Protein AF-A0A2M7WNP2-F1 (afdb_monomer)

pLDDT: mean 78.98, std 10.4, range [37.28, 90.38]

Sequence (165 aa):
LAIKLGRYGKFLACTGYPECKHAKPLNGKDDAPQEAEVSDEKCDKCGEPMLIKAGRYGKFLGCSAYPKCKNLQPLEKAVDTGINCPSCGKGTFLEKKSRRGKVFYSCSTYPKCKNALWNKPIDKPCPKCGAPFVTEKTTKRNGTEHVCATEGCGWKEQAELSEAA

Solvent-accessible surface area (backbone atoms only — not comparable to full-atom values): 10130 Å² total; per-residue (Å²): 109,42,83,43,82,52,98,92,43,54,26,40,29,42,71,57,57,84,86,38,81,58,68,47,80,56,71,90,82,75,85,67,83,71,77,58,50,74,44,95,50,58,31,95,89,74,65,44,51,20,26,40,42,80,52,99,91,44,65,29,30,33,36,64,57,54,86,84,38,86,55,72,43,72,65,74,70,61,52,70,69,79,42,74,34,86,90,69,76,78,26,36,30,27,44,42,70,45,99,85,66,52,59,32,31,33,34,62,50,52,86,84,40,83,59,68,38,77,44,54,76,41,93,42,64,35,93,89,75,69,40,74,42,24,22,45,45,81,44,97,87,72,43,45,26,39,33,48,75,55,93,86,48,88,52,70,46,72,57,75,78,76,74,84,127

Mean predicted aligned error: 13.2 Å

Foldseek 3Di:
DDWDADPVGTWDADPPPPVDGDIGRPPPPPPDPPPFDWDPDADPPPRATWTFDQDPQGTWTAGPPPPVDGDIGRPDDFDFPVAADPVPRPWTWTWDADPVRQIKTATPPPPVDGDIGSFQWDQDADPPPRRRTWGWDADPPQGIKTARPDDPDRDIDRPDPPDDD

Structure (mmCIF, N/CA/C/O backbone):
data_AF-A0A2M7WNP2-F1
#
_entry.id   AF-A0A2M7WNP2-F1
#
loop_
_atom_site.group_PDB
_atom_site.id
_atom_site.type_symbol
_atom_site.label_atom_id
_atom_site.label_alt_id
_atom_site.label_comp_id
_atom_site.label_asym_id
_atom_site.label_entity_id
_atom_site.label_seq_id
_atom_site.pdbx_PDB_ins_code
_atom_site.Cartn_x
_atom_site.Cartn_y
_atom_site.Cartn_z
_atom_site.occupancy
_atom_site.B_iso_or_equiv
_atom_site.auth_seq_id
_atom_site.auth_comp_id
_atom_site.auth_asym_id
_atom_site.auth_atom_id
_atom_site.pdbx_PDB_model_num
ATOM 1 N N . LEU A 1 1 ? 23.361 19.907 -33.593 1.00 83.50 1 LEU A N 1
ATOM 2 C CA . LEU A 1 1 ? 22.461 19.720 -32.427 1.00 83.50 1 LEU A CA 1
ATOM 3 C C . LEU A 1 1 ? 22.341 21.065 -31.706 1.00 83.50 1 LEU A C 1
ATOM 5 O O . LEU A 1 1 ? 23.365 21.699 -31.512 1.00 83.50 1 LEU A O 1
ATOM 9 N N . ALA A 1 2 ? 21.135 21.530 -31.378 1.00 85.88 2 ALA A N 1
ATOM 10 C CA . ALA A 1 2 ? 20.857 22.827 -30.756 1.00 85.88 2 ALA A CA 1
ATOM 11 C C . ALA A 1 2 ? 19.930 22.661 -29.544 1.00 85.88 2 ALA A C 1
ATOM 13 O O . ALA A 1 2 ? 19.009 21.846 -29.578 1.00 85.88 2 ALA A O 1
ATOM 14 N N . ILE A 1 3 ? 20.162 23.433 -28.481 1.00 88.50 3 ILE A N 1
ATOM 15 C CA . ILE A 1 3 ? 19.333 23.396 -27.271 1.00 88.50 3 ILE A CA 1
ATOM 16 C C . ILE A 1 3 ? 18.048 24.182 -27.534 1.00 88.50 3 ILE A C 1
ATOM 18 O O . ILE A 1 3 ? 18.088 25.389 -27.763 1.00 88.50 3 ILE A O 1
ATOM 22 N N . LYS A 1 4 ? 16.906 23.497 -27.498 1.00 83.38 4 LYS A N 1
ATOM 23 C CA . LYS A 1 4 ? 15.569 24.087 -27.626 1.00 83.38 4 LYS A CA 1
ATOM 24 C C . LYS A 1 4 ? 14.797 23.922 -26.317 1.00 83.38 4 LYS A C 1
ATOM 26 O O . LYS A 1 4 ? 15.079 23.022 -25.528 1.00 83.38 4 LYS A O 1
ATOM 31 N N . LEU A 1 5 ? 13.830 24.803 -26.073 1.00 86.31 5 LEU A N 1
ATOM 32 C CA . LEU A 1 5 ? 12.965 24.758 -24.893 1.00 86.31 5 LEU A CA 1
ATOM 33 C C . LEU A 1 5 ? 11.601 24.174 -25.283 1.00 86.31 5 LEU A C 1
ATOM 35 O O . LEU A 1 5 ? 10.951 24.682 -26.192 1.00 86.31 5 LEU A O 1
ATOM 39 N N . GLY A 1 6 ? 11.185 23.093 -24.624 1.00 82.12 6 GLY A N 1
ATOM 40 C CA . GLY A 1 6 ? 9.890 22.441 -24.834 1.00 82.12 6 GLY A CA 1
ATOM 41 C C . GLY A 1 6 ? 9.069 22.354 -23.546 1.00 82.12 6 GLY A C 1
ATOM 42 O O . GLY A 1 6 ? 9.524 22.758 -22.478 1.00 82.12 6 GLY A O 1
ATOM 43 N N . ARG A 1 7 ? 7.865 21.764 -23.625 1.00 83.94 7 ARG A N 1
ATOM 44 C CA . ARG A 1 7 ? 6.953 21.577 -22.471 1.00 83.94 7 ARG A CA 1
ATOM 45 C C . ARG A 1 7 ? 7.615 20.873 -21.279 1.00 83.94 7 ARG A C 1
ATOM 47 O O . ARG A 1 7 ? 7.261 21.140 -20.138 1.00 83.94 7 ARG A O 1
ATOM 54 N N . TYR A 1 8 ? 8.548 19.966 -21.554 1.00 76.88 8 TYR A N 1
ATOM 55 C CA . TYR A 1 8 ? 9.225 19.141 -20.552 1.00 76.88 8 TYR A CA 1
ATOM 56 C C . TYR A 1 8 ? 10.619 19.669 -20.168 1.00 76.88 8 TYR A C 1
ATOM 58 O O . TYR A 1 8 ? 11.362 18.958 -19.502 1.00 76.88 8 TYR A O 1
ATOM 66 N N . GLY A 1 9 ? 10.979 20.893 -20.577 1.00 82.62 9 GLY A N 1
ATOM 67 C CA . GLY A 1 9 ? 12.273 21.514 -20.278 1.00 82.62 9 GLY A CA 1
ATOM 68 C C . GLY A 1 9 ? 13.180 21.686 -21.498 1.00 82.62 9 GLY A C 1
ATOM 69 O O . GLY A 1 9 ? 12.732 21.649 -22.648 1.00 82.62 9 GLY A O 1
ATOM 70 N N . LYS A 1 10 ? 14.472 21.929 -21.243 1.00 87.81 10 LYS A N 1
ATOM 71 C CA . LYS A 1 10 ? 15.496 22.074 -22.287 1.00 87.81 10 LYS A CA 1
ATOM 72 C C . LYS A 1 10 ? 15.831 20.705 -22.886 1.00 87.81 10 LYS A C 1
ATOM 74 O O . LYS A 1 10 ? 16.026 19.731 -22.162 1.00 87.81 10 LYS A O 1
ATOM 79 N N . PHE A 1 11 ? 15.931 20.633 -24.206 1.00 88.44 11 PHE A N 1
ATOM 80 C CA . PHE A 1 11 ? 16.294 19.416 -24.925 1.00 88.44 11 PHE A CA 1
ATOM 81 C C . PHE A 1 11 ? 17.245 19.728 -26.077 1.00 88.44 11 PHE A C 1
ATOM 83 O O . PHE A 1 11 ? 17.241 20.821 -26.639 1.00 88.44 11 PHE A O 1
ATOM 90 N N . LEU A 1 12 ? 18.073 18.754 -26.423 1.00 90.38 12 LEU A N 1
ATOM 91 C CA . LEU A 1 12 ? 18.983 18.794 -27.550 1.00 90.38 12 LEU A CA 1
ATOM 92 C C . LEU A 1 12 ? 18.228 18.340 -28.806 1.00 90.38 12 LEU A C 1
ATOM 94 O O . LEU A 1 12 ? 17.818 17.186 -28.891 1.00 90.38 12 LEU A O 1
ATOM 98 N N . ALA A 1 13 ? 18.032 19.230 -29.773 1.00 89.62 13 ALA A N 1
ATOM 99 C CA . ALA A 1 13 ? 17.339 18.960 -31.033 1.00 89.62 13 ALA A CA 1
ATOM 100 C C . ALA A 1 13 ? 18.314 18.943 -32.215 1.00 89.62 13 ALA A C 1
ATOM 102 O O . ALA A 1 13 ? 19.295 19.690 -32.220 1.00 89.62 13 ALA A O 1
ATOM 103 N N . CYS A 1 14 ? 18.051 18.155 -33.259 1.00 90.12 14 CYS A N 1
ATOM 104 C CA . CYS A 1 14 ? 18.810 18.297 -34.501 1.00 90.12 14 CYS A CA 1
ATOM 105 C C . CYS A 1 14 ? 18.560 19.670 -35.152 1.00 90.12 14 CYS A C 1
ATOM 107 O O . CYS A 1 14 ? 17.441 20.186 -35.157 1.00 90.12 14 CYS A O 1
ATOM 109 N N . THR A 1 15 ? 19.624 20.277 -35.677 1.00 88.62 15 THR A N 1
ATOM 110 C CA . THR A 1 15 ? 19.570 21.560 -36.393 1.00 88.62 15 THR A CA 1
ATOM 111 C C . THR A 1 15 ? 18.882 21.419 -37.751 1.00 88.62 15 THR A C 1
ATOM 113 O O . THR A 1 15 ? 18.227 22.357 -38.180 1.00 88.62 15 THR A O 1
ATOM 116 N N . GLY A 1 16 ? 18.946 20.234 -38.369 1.00 88.25 16 GLY A N 1
ATOM 117 C CA . GLY A 1 16 ? 18.264 19.892 -39.624 1.00 88.25 16 GLY A CA 1
ATOM 118 C C . GLY A 1 16 ? 16.816 19.421 -39.450 1.00 88.25 16 GLY A C 1
ATOM 119 O O . GLY A 1 16 ? 16.365 18.545 -40.178 1.00 88.25 16 GLY A O 1
ATOM 120 N N . TYR A 1 17 ? 16.086 19.924 -38.454 1.00 82.06 17 TYR A N 1
ATOM 121 C CA . TYR A 1 17 ? 14.642 19.684 -38.363 1.00 82.06 17 TYR A CA 1
ATOM 122 C C . TYR A 1 17 ? 13.946 20.469 -39.489 1.00 82.06 17 TYR A C 1
ATOM 124 O O . TYR A 1 17 ? 14.198 21.672 -39.580 1.00 82.06 17 TYR A O 1
ATOM 132 N N . PRO A 1 18 ? 13.079 19.858 -40.322 1.00 85.75 18 PRO A N 1
ATOM 133 C CA . PRO A 1 18 ? 12.295 18.643 -40.066 1.00 85.75 18 PRO A CA 1
ATOM 134 C C . PRO A 1 18 ? 12.845 17.323 -40.640 1.00 85.75 18 PRO A C 1
ATOM 136 O O . PRO A 1 18 ? 12.259 16.275 -40.360 1.00 85.75 18 PRO A O 1
ATOM 139 N N . GLU A 1 19 ? 13.949 17.342 -41.389 1.00 85.31 19 GLU A N 1
ATOM 140 C CA . GLU A 1 19 ? 14.531 16.144 -42.020 1.00 85.31 19 GLU A CA 1
ATOM 141 C C . GLU A 1 19 ? 15.158 15.180 -41.003 1.00 85.31 19 GLU A C 1
ATOM 143 O O . GLU A 1 19 ? 15.051 13.963 -41.132 1.00 85.31 19 GLU A O 1
ATOM 148 N N . CYS A 1 20 ? 15.734 15.708 -39.921 1.00 83.81 20 CYS A N 1
ATOM 149 C CA . CYS A 1 20 ? 16.231 14.914 -38.803 1.00 83.81 20 CYS A CA 1
ATOM 150 C C . CYS A 1 20 ? 15.437 15.221 -37.525 1.00 83.81 20 CYS A C 1
ATOM 152 O O . CYS A 1 20 ? 15.545 16.300 -36.940 1.00 83.81 20 CYS A O 1
ATOM 154 N N . LYS A 1 21 ? 14.647 14.241 -37.065 1.00 82.06 21 LYS A N 1
ATOM 155 C CA . LYS A 1 21 ? 13.778 14.341 -35.873 1.00 82.06 21 LYS A CA 1
ATOM 156 C C . LYS A 1 21 ? 14.438 13.874 -34.571 1.00 82.06 21 LYS A C 1
ATOM 158 O O . LYS A 1 21 ? 13.753 13.688 -33.568 1.00 82.06 21 LYS A O 1
ATOM 163 N N . HIS A 1 22 ? 15.754 13.673 -34.562 1.00 85.75 22 HIS A N 1
ATOM 164 C CA . HIS A 1 22 ? 16.457 13.257 -33.352 1.00 85.75 22 HIS A CA 1
ATOM 165 C C . HIS A 1 22 ? 16.387 14.352 -32.273 1.00 85.75 22 HIS A C 1
ATOM 167 O O . HIS A 1 22 ? 16.795 15.496 -32.504 1.00 85.75 22 HIS A O 1
ATOM 173 N N . ALA A 1 23 ? 15.878 13.986 -31.095 1.00 83.38 23 ALA A N 1
ATOM 174 C CA . ALA A 1 23 ? 15.797 14.847 -29.925 1.00 83.38 23 ALA A CA 1
ATOM 175 C C . ALA A 1 23 ? 16.174 14.059 -28.662 1.00 83.38 23 ALA A C 1
ATOM 177 O O . ALA A 1 23 ? 15.634 12.980 -28.421 1.00 83.38 23 ALA A O 1
ATOM 178 N N . LYS A 1 24 ? 17.081 14.609 -27.849 1.00 83.75 24 LYS A N 1
ATOM 179 C CA . LYS A 1 24 ? 17.506 14.035 -26.563 1.00 83.75 24 LYS A CA 1
ATOM 180 C C . LYS A 1 24 ? 17.193 15.018 -25.426 1.00 83.75 24 LYS A C 1
ATOM 182 O O . LYS A 1 24 ? 17.525 16.196 -25.557 1.00 83.75 24 LYS A O 1
ATOM 187 N N . PRO A 1 25 ? 16.573 14.594 -24.313 1.00 80.38 25 PRO A N 1
ATOM 188 C CA . PRO A 1 25 ? 16.364 15.469 -23.158 1.00 80.38 25 PRO A CA 1
ATOM 189 C C . PRO A 1 25 ? 17.704 15.859 -22.509 1.00 80.38 25 PRO A C 1
ATOM 191 O O . PRO A 1 25 ? 18.614 15.040 -22.435 1.00 80.38 25 PRO A O 1
ATOM 194 N N . LEU A 1 26 ? 17.821 17.103 -22.034 1.00 76.75 26 LEU A N 1
ATOM 195 C CA . LEU A 1 26 ? 19.000 17.624 -21.319 1.00 76.75 26 LEU A CA 1
ATOM 196 C C . LEU A 1 26 ? 18.672 17.885 -19.840 1.00 76.75 26 LEU A C 1
ATOM 198 O O . LEU A 1 26 ? 19.056 18.914 -19.282 1.00 76.75 26 LEU A O 1
ATOM 202 N N . ASN A 1 27 ? 17.894 17.000 -19.210 1.00 67.00 27 ASN A N 1
ATOM 203 C CA . ASN A 1 27 ? 17.540 17.163 -17.801 1.00 67.00 27 ASN A CA 1
ATOM 204 C C . ASN A 1 27 ? 18.809 17.143 -16.939 1.00 67.00 27 ASN A C 1
ATOM 206 O O . ASN A 1 27 ? 19.580 16.192 -16.962 1.00 67.00 27 ASN A O 1
ATOM 210 N N . GLY A 1 28 ? 19.024 18.219 -16.186 1.00 57.91 28 GLY A N 1
ATOM 211 C CA . GLY A 1 28 ? 20.308 18.530 -15.567 1.00 57.91 28 GLY A CA 1
ATOM 212 C C . GLY A 1 28 ? 20.688 17.756 -14.304 1.00 57.91 28 GLY A C 1
ATOM 213 O O . GLY A 1 28 ? 21.498 18.302 -13.564 1.00 57.91 28 GLY A O 1
ATOM 214 N N . LYS A 1 29 ? 20.134 16.568 -14.003 1.00 52.22 29 LYS A N 1
ATOM 215 C CA . LYS A 1 29 ? 20.461 15.841 -12.751 1.00 52.22 29 LYS A CA 1
ATOM 216 C C . LYS A 1 29 ? 20.355 14.299 -12.741 1.00 52.22 29 LYS A C 1
ATOM 218 O O . LYS A 1 29 ? 20.377 13.760 -11.646 1.00 52.22 29 LYS A O 1
ATOM 223 N N . ASP A 1 30 ? 20.313 13.570 -13.863 1.00 50.88 30 ASP A N 1
ATOM 224 C CA . ASP A 1 30 ? 20.058 12.104 -13.794 1.00 50.88 30 ASP A CA 1
ATOM 225 C C . ASP A 1 30 ? 21.016 11.185 -14.589 1.00 50.88 30 ASP A C 1
ATOM 227 O O . ASP A 1 30 ? 20.740 9.997 -14.713 1.00 50.88 30 ASP A O 1
ATOM 231 N N . ASP A 1 31 ? 22.156 11.675 -15.090 1.00 50.38 31 ASP A N 1
ATOM 232 C CA . ASP A 1 31 ? 23.172 10.832 -15.762 1.00 50.38 31 ASP A CA 1
ATOM 233 C C . ASP A 1 31 ? 24.450 10.639 -14.918 1.00 50.38 31 ASP A C 1
ATOM 235 O O . ASP A 1 31 ? 25.514 10.324 -15.447 1.00 50.38 31 ASP A O 1
ATOM 239 N N . ALA A 1 32 ? 24.383 10.825 -13.596 1.00 48.22 32 ALA A N 1
ATOM 240 C CA . ALA A 1 32 ? 25.392 10.223 -12.729 1.00 48.22 32 ALA A CA 1
ATOM 241 C C . ALA A 1 32 ? 24.991 8.752 -12.544 1.00 48.22 32 ALA A C 1
ATOM 243 O O . ALA A 1 32 ? 23.871 8.510 -12.081 1.00 48.22 32 ALA A O 1
ATOM 244 N N . PRO A 1 33 ? 25.843 7.768 -12.888 1.00 48.81 33 PRO A N 1
ATOM 245 C CA . PRO A 1 33 ? 25.630 6.395 -12.464 1.00 48.81 33 PRO A CA 1
ATOM 246 C C . PRO A 1 33 ? 25.632 6.418 -10.934 1.00 48.81 33 PRO A C 1
ATOM 248 O O . PRO A 1 33 ? 26.687 6.482 -10.315 1.00 48.81 33 PRO A O 1
ATOM 251 N N . GLN A 1 34 ? 24.454 6.470 -10.310 1.00 55.28 34 GLN A N 1
ATOM 252 C CA . GLN A 1 34 ? 24.360 6.198 -8.885 1.00 55.28 34 GLN A CA 1
ATOM 253 C C . GLN A 1 34 ? 24.810 4.756 -8.733 1.00 55.28 34 GLN A C 1
ATOM 255 O O . GLN A 1 34 ? 24.197 3.856 -9.316 1.00 55.28 34 GLN A O 1
ATOM 260 N N . GLU A 1 35 ? 25.939 4.582 -8.052 1.00 57.66 35 GLU A N 1
ATOM 261 C CA . GLU A 1 35 ? 26.545 3.291 -7.772 1.00 57.66 35 GLU A CA 1
ATOM 262 C C . GLU A 1 35 ? 25.448 2.367 -7.255 1.00 57.66 35 GLU A C 1
ATOM 264 O O . GLU A 1 35 ? 24.775 2.643 -6.260 1.00 57.66 35 GLU A O 1
ATOM 269 N N . ALA A 1 36 ? 25.172 1.327 -8.036 1.00 60.41 36 ALA A N 1
ATOM 270 C CA . ALA A 1 36 ? 24.140 0.373 -7.707 1.00 60.41 36 ALA A CA 1
ATOM 271 C C . ALA A 1 36 ? 24.660 -0.457 -6.534 1.00 60.41 36 ALA A C 1
ATOM 273 O O . ALA A 1 36 ? 25.420 -1.403 -6.735 1.00 60.41 36 ALA A O 1
ATOM 274 N N . GLU A 1 37 ? 24.287 -0.071 -5.316 1.00 68.06 37 GLU A N 1
ATOM 275 C CA . GLU A 1 37 ? 24.590 -0.851 -4.122 1.00 68.06 37 GLU A CA 1
ATOM 276 C C . GLU A 1 37 ? 24.004 -2.255 -4.301 1.00 68.06 37 GLU A C 1
ATOM 278 O O . GLU A 1 37 ? 22.816 -2.432 -4.604 1.00 68.06 37 GLU A O 1
ATOM 283 N N . VAL A 1 38 ? 24.865 -3.266 -4.189 1.00 68.25 38 VAL A N 1
ATOM 284 C CA . VAL A 1 38 ? 24.450 -4.665 -4.266 1.00 68.25 38 VAL A CA 1
ATOM 285 C C . VAL A 1 38 ? 23.670 -4.976 -2.996 1.00 68.25 38 VAL A C 1
ATOM 287 O O . VAL A 1 38 ? 24.165 -4.745 -1.897 1.00 68.25 38 VAL A O 1
ATOM 290 N N . SER A 1 39 ? 22.445 -5.474 -3.145 1.00 71.31 39 SER A N 1
ATOM 291 C CA . SER A 1 39 ? 21.688 -5.998 -2.009 1.00 71.31 39 SER A CA 1
ATOM 292 C C . SER A 1 39 ? 21.995 -7.480 -1.821 1.00 71.31 39 SER A C 1
ATOM 294 O O . SER A 1 39 ? 22.199 -8.196 -2.803 1.00 71.31 39 SER A O 1
ATOM 296 N N . ASP A 1 40 ? 21.927 -7.961 -0.583 1.00 72.75 40 ASP A N 1
ATOM 297 C CA . ASP A 1 40 ? 22.051 -9.389 -0.258 1.00 72.75 40 ASP A CA 1
ATOM 298 C C . ASP A 1 40 ? 20.821 -10.221 -0.685 1.00 72.75 40 ASP A C 1
ATOM 300 O O . ASP A 1 40 ? 20.771 -11.437 -0.481 1.00 72.75 40 ASP A O 1
ATOM 304 N N . GLU A 1 41 ? 19.802 -9.586 -1.278 1.00 76.31 41 GLU A N 1
ATOM 305 C CA . GLU A 1 41 ? 18.569 -10.245 -1.697 1.00 76.31 41 GLU A CA 1
ATOM 306 C C . GLU A 1 41 ? 18.706 -10.906 -3.074 1.00 76.31 41 GLU A C 1
ATOM 308 O O . GLU A 1 41 ? 19.155 -10.302 -4.054 1.00 76.31 41 GLU A O 1
ATOM 313 N N . LYS A 1 42 ? 18.292 -12.174 -3.159 1.00 82.50 42 LYS A N 1
ATOM 314 C CA . LYS A 1 42 ? 18.251 -12.939 -4.410 1.00 82.50 42 LYS A CA 1
ATOM 315 C C . LYS A 1 42 ? 16.892 -12.784 -5.073 1.00 82.50 42 LYS A C 1
ATOM 317 O O . LYS A 1 42 ? 15.855 -12.789 -4.424 1.00 82.50 42 LYS A O 1
ATOM 322 N N . CYS A 1 43 ? 16.895 -12.703 -6.396 1.00 81.50 43 CYS A N 1
ATOM 323 C CA . CYS A 1 43 ? 15.675 -12.599 -7.178 1.00 81.50 43 CYS A CA 1
ATOM 324 C C . CYS A 1 43 ? 14.876 -13.914 -7.150 1.00 81.50 43 CYS A C 1
ATOM 326 O O . CYS A 1 43 ? 15.357 -14.924 -7.662 1.00 81.50 43 CYS A O 1
ATOM 328 N N . ASP A 1 44 ? 13.618 -13.876 -6.697 1.00 80.75 44 ASP A N 1
ATOM 329 C CA . ASP A 1 44 ? 12.719 -15.049 -6.613 1.00 80.75 44 ASP A CA 1
ATOM 330 C C . ASP A 1 44 ? 12.573 -15.846 -7.922 1.00 80.75 44 ASP A C 1
ATOM 332 O O . ASP A 1 44 ? 12.225 -17.022 -7.913 1.00 80.75 44 ASP A O 1
ATOM 336 N N . LYS A 1 45 ? 12.800 -15.202 -9.074 1.00 82.06 45 LYS A N 1
ATOM 337 C CA . LYS A 1 45 ? 12.578 -15.804 -10.399 1.00 82.06 45 LYS A CA 1
ATOM 338 C C . LYS A 1 45 ? 13.813 -16.444 -11.022 1.00 82.06 45 LYS A C 1
ATOM 340 O O . LYS A 1 45 ? 13.666 -17.263 -11.920 1.00 82.06 45 LYS A O 1
ATOM 345 N N . CYS A 1 46 ? 15.012 -16.023 -10.627 1.00 84.06 46 CYS A N 1
ATOM 346 C CA . CYS A 1 46 ? 16.250 -16.464 -11.285 1.00 84.06 46 CYS A CA 1
ATOM 347 C C . CYS A 1 46 ? 17.410 -16.747 -10.325 1.00 84.06 46 CYS A C 1
ATOM 349 O O . CYS A 1 46 ? 18.431 -17.249 -10.770 1.00 84.06 46 CYS A O 1
ATOM 351 N N . GLY A 1 47 ? 17.277 -16.435 -9.033 1.00 81.94 47 GLY A N 1
ATOM 352 C CA . GLY A 1 47 ? 18.313 -16.666 -8.021 1.00 81.94 47 GLY A CA 1
ATOM 353 C C . GLY A 1 47 ? 19.494 -15.690 -8.060 1.00 81.94 47 GLY A C 1
ATOM 354 O O . GLY A 1 47 ? 20.293 -15.680 -7.128 1.00 81.94 47 GLY A O 1
ATOM 355 N N . GLU A 1 48 ? 19.585 -14.856 -9.095 1.00 84.38 48 GLU A N 1
ATOM 356 C CA . GLU A 1 48 ? 20.627 -13.838 -9.262 1.00 84.38 48 GLU A CA 1
ATOM 357 C C . GLU A 1 48 ? 20.498 -12.707 -8.225 1.00 84.38 48 GLU A C 1
ATOM 359 O O . GLU A 1 48 ? 19.374 -12.389 -7.805 1.00 84.38 48 GLU A O 1
ATOM 364 N N . PRO A 1 49 ? 21.611 -12.055 -7.838 1.00 85.25 49 PRO A N 1
ATOM 365 C CA . PRO A 1 49 ? 21.594 -10.975 -6.859 1.00 85.25 49 PRO A CA 1
ATOM 366 C C . PRO A 1 49 ? 20.807 -9.770 -7.378 1.00 85.25 49 PRO A C 1
ATOM 368 O O . PRO A 1 49 ? 20.804 -9.465 -8.581 1.00 85.25 49 PRO A O 1
ATOM 371 N N . MET A 1 50 ? 20.125 -9.077 -6.472 1.00 86.19 50 MET A N 1
ATOM 372 C CA . MET A 1 50 ? 19.405 -7.846 -6.774 1.00 86.19 50 MET A CA 1
ATOM 373 C C . MET A 1 50 ? 20.273 -6.617 -6.487 1.00 86.19 50 MET A C 1
ATOM 375 O O . MET A 1 50 ? 21.088 -6.587 -5.567 1.00 86.19 50 MET A O 1
ATOM 379 N N . LEU A 1 51 ? 20.106 -5.593 -7.316 1.00 85.12 51 LEU A N 1
ATOM 380 C CA . LEU A 1 51 ? 20.825 -4.326 -7.258 1.00 85.12 51 LEU A CA 1
ATOM 381 C C . LEU A 1 51 ? 19.861 -3.220 -6.838 1.00 85.12 51 LEU A C 1
ATOM 383 O O . LEU A 1 51 ? 18.767 -3.115 -7.402 1.00 85.12 51 LEU A O 1
ATOM 387 N N . ILE A 1 52 ? 20.279 -2.359 -5.915 1.00 84.75 52 ILE A N 1
ATOM 388 C CA . ILE A 1 52 ? 19.523 -1.168 -5.532 1.00 84.75 52 ILE A CA 1
ATOM 389 C C . ILE A 1 52 ? 19.730 -0.114 -6.620 1.00 84.75 52 ILE A C 1
ATOM 391 O O . ILE A 1 52 ? 20.824 0.409 -6.811 1.00 84.75 52 ILE A O 1
ATOM 395 N N . LYS A 1 53 ? 18.667 0.206 -7.356 1.00 80.50 53 LYS A N 1
ATOM 396 C CA . LYS A 1 53 ? 18.658 1.251 -8.386 1.00 80.50 53 LYS A CA 1
ATOM 397 C C . LYS A 1 53 ? 17.714 2.368 -7.968 1.00 80.50 53 LYS A C 1
ATOM 399 O O . LYS A 1 53 ? 16.652 2.109 -7.406 1.00 80.50 53 LYS A O 1
ATOM 404 N N . ALA A 1 54 ? 18.067 3.613 -8.260 1.00 79.00 54 ALA A N 1
ATOM 405 C CA . ALA A 1 54 ? 17.159 4.740 -8.086 1.00 79.00 54 ALA A CA 1
ATOM 406 C C . ALA A 1 54 ? 16.359 4.979 -9.369 1.00 79.00 54 ALA A C 1
ATOM 408 O O . ALA A 1 54 ? 16.904 5.016 -10.469 1.00 79.00 54 ALA A O 1
ATOM 409 N N . GLY A 1 55 ? 15.046 5.136 -9.228 1.00 75.25 55 GLY A N 1
ATOM 410 C CA . GLY A 1 55 ? 14.161 5.544 -10.311 1.00 75.25 55 GLY A CA 1
ATOM 411 C C . GLY A 1 55 ? 13.295 6.728 -9.902 1.00 75.25 55 GLY A C 1
ATOM 412 O O . GLY A 1 55 ? 13.358 7.223 -8.779 1.00 75.25 55 GLY A O 1
ATOM 413 N N . ARG A 1 56 ? 12.398 7.140 -10.803 1.00 73.69 56 ARG A N 1
ATOM 414 C CA . ARG A 1 56 ? 11.456 8.252 -10.577 1.00 73.69 56 ARG A CA 1
ATOM 415 C C . ARG A 1 56 ? 10.628 8.120 -9.289 1.00 73.69 56 ARG A C 1
ATOM 417 O O . ARG A 1 56 ? 10.210 9.126 -8.727 1.00 73.69 56 ARG A O 1
ATOM 424 N N . TYR A 1 57 ? 10.343 6.890 -8.868 1.00 70.94 57 TYR A N 1
ATOM 425 C CA . TYR A 1 57 ? 9.483 6.584 -7.721 1.00 70.94 57 TYR A CA 1
ATOM 426 C C . TYR A 1 57 ? 10.264 6.229 -6.446 1.00 70.94 57 TYR A C 1
ATOM 428 O O . TYR A 1 57 ? 9.651 5.813 -5.468 1.00 70.94 57 TYR A O 1
ATOM 436 N N . GLY A 1 58 ? 11.591 6.399 -6.447 1.00 74.06 58 GLY A N 1
ATOM 437 C CA . GLY A 1 58 ? 12.472 6.053 -5.333 1.00 74.06 58 GLY A CA 1
ATOM 438 C C . GLY A 1 58 ? 13.435 4.913 -5.663 1.00 74.06 58 GLY A C 1
ATOM 439 O O . GLY A 1 58 ? 13.552 4.488 -6.817 1.00 74.06 58 GLY A O 1
ATOM 440 N N . LYS A 1 59 ? 14.147 4.440 -4.637 1.00 81.50 59 LYS A N 1
ATOM 441 C CA . LYS A 1 59 ? 15.046 3.286 -4.730 1.00 81.50 59 LYS A CA 1
ATOM 442 C C . LYS A 1 59 ? 14.236 1.988 -4.836 1.00 81.50 59 LYS A C 1
ATOM 444 O O . LYS A 1 59 ? 13.241 1.815 -4.134 1.00 81.50 59 LYS A O 1
ATOM 449 N N . PHE A 1 60 ? 14.660 1.081 -5.706 1.00 83.69 60 PHE A N 1
ATOM 450 C CA . PHE A 1 60 ? 14.043 -0.225 -5.920 1.00 83.69 60 PHE A CA 1
ATOM 451 C C . PHE A 1 60 ? 15.114 -1.294 -6.124 1.00 83.69 60 PHE A C 1
ATOM 453 O O . PHE A 1 60 ? 16.218 -1.001 -6.580 1.00 83.69 60 PHE A O 1
ATOM 460 N N . LEU A 1 61 ? 14.769 -2.541 -5.826 1.00 85.06 61 LEU A N 1
ATOM 461 C CA . LEU A 1 61 ? 15.593 -3.703 -6.117 1.00 85.06 61 LEU A CA 1
ATOM 462 C C . LEU A 1 61 ? 15.309 -4.165 -7.544 1.00 85.06 61 LEU A C 1
ATOM 464 O O . LEU A 1 61 ? 14.198 -4.582 -7.876 1.00 85.06 61 LEU A O 1
ATOM 468 N N . GLY A 1 62 ? 16.309 -4.073 -8.413 1.00 86.38 62 GLY A N 1
ATOM 469 C CA . GLY A 1 62 ? 16.264 -4.592 -9.774 1.00 86.38 62 GLY A CA 1
ATOM 470 C C . GLY A 1 62 ? 17.157 -5.814 -9.918 1.00 86.38 62 GLY A C 1
ATOM 471 O O . GLY A 1 62 ? 18.291 -5.807 -9.451 1.00 86.38 62 GLY A O 1
ATOM 472 N N . CYS A 1 63 ? 16.680 -6.854 -10.599 1.00 86.19 63 CYS A N 1
ATOM 473 C CA . CYS A 1 63 ? 17.517 -8.016 -10.891 1.00 86.19 63 CYS A CA 1
ATOM 474 C C . CYS A 1 63 ? 18.779 -7.620 -11.690 1.00 86.19 63 CYS A C 1
ATOM 476 O O . CYS A 1 63 ? 18.694 -6.847 -12.653 1.00 86.19 63 CYS A O 1
ATOM 478 N N . SER A 1 64 ? 19.939 -8.160 -11.306 1.00 85.75 64 SER A N 1
ATOM 479 C CA . SER A 1 64 ? 21.214 -7.965 -12.015 1.00 85.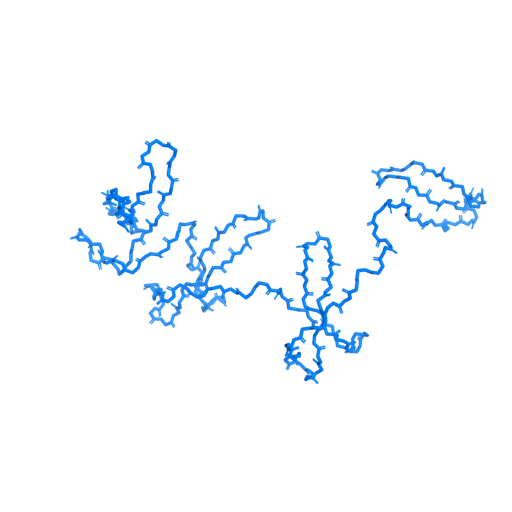75 64 SER A CA 1
ATOM 480 C C . SER A 1 64 ? 21.193 -8.512 -13.447 1.00 85.75 64 SER A C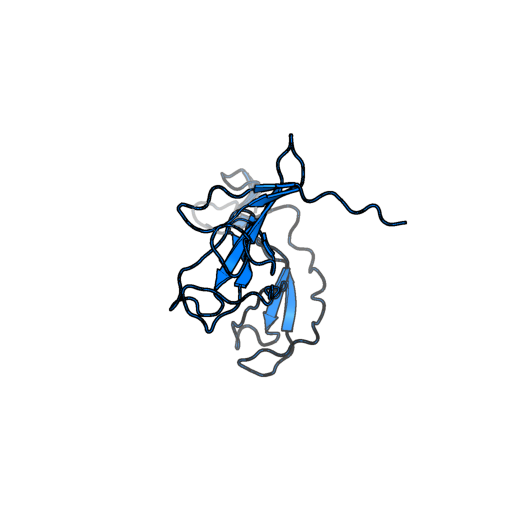 1
ATOM 482 O O . SER A 1 64 ? 21.765 -7.897 -14.342 1.00 85.75 64 SER A O 1
ATOM 484 N N . ALA A 1 65 ? 20.446 -9.589 -13.704 1.00 83.50 65 ALA A N 1
ATOM 485 C CA . ALA A 1 65 ? 20.325 -10.225 -15.018 1.00 83.50 65 ALA A CA 1
ATOM 486 C C . ALA A 1 65 ? 19.390 -9.493 -16.009 1.00 83.50 65 ALA A C 1
ATOM 488 O O . ALA A 1 65 ? 18.938 -10.083 -16.995 1.00 83.50 65 ALA A O 1
ATOM 489 N N . TYR A 1 66 ? 19.053 -8.220 -15.785 1.00 78.81 66 TYR A N 1
ATOM 490 C CA . TYR A 1 66 ? 18.327 -7.415 -16.774 1.00 78.81 66 TYR A CA 1
ATOM 491 C C . TYR A 1 66 ? 19.170 -7.272 -18.060 1.00 78.81 66 TYR A C 1
ATOM 493 O O . TYR A 1 66 ? 20.341 -6.913 -17.954 1.00 78.81 66 TYR A O 1
ATOM 501 N N . PRO A 1 67 ? 18.637 -7.514 -19.280 1.00 79.31 67 PRO A N 1
ATOM 502 C CA . PRO A 1 67 ? 17.222 -7.599 -19.672 1.00 79.31 67 PRO A CA 1
ATOM 503 C C . PRO A 1 67 ? 16.593 -9.005 -19.659 1.00 79.31 67 PRO A C 1
ATOM 505 O O . PRO A 1 67 ? 15.402 -9.121 -19.956 1.00 79.31 67 PRO A O 1
ATOM 508 N N . LYS A 1 68 ? 17.348 -10.061 -19.324 1.00 83.69 68 LYS A N 1
ATOM 509 C CA . LYS A 1 68 ? 16.854 -11.453 -19.296 1.00 83.69 68 LYS A CA 1
ATOM 510 C C . LYS A 1 68 ? 15.810 -11.668 -18.196 1.00 83.69 68 LYS A C 1
ATOM 512 O O . LYS A 1 68 ? 14.824 -12.361 -18.416 1.00 83.69 68 LYS A O 1
ATOM 517 N N . CYS A 1 69 ? 15.988 -11.026 -17.040 1.00 82.06 69 CYS A N 1
ATOM 518 C CA . CYS A 1 69 ? 15.019 -11.032 -15.946 1.00 82.06 69 CYS A CA 1
ATOM 519 C C . CYS A 1 69 ? 14.545 -9.605 -15.632 1.00 82.06 69 CYS A C 1
ATOM 521 O O . CYS A 1 69 ? 15.325 -8.749 -15.223 1.00 82.06 69 CYS A O 1
ATOM 523 N N . LYS A 1 70 ? 13.243 -9.343 -15.814 1.00 81.62 70 LYS A N 1
ATOM 524 C CA . LYS A 1 70 ? 12.601 -8.039 -15.545 1.00 81.62 70 LYS A CA 1
ATOM 525 C C . LYS A 1 70 ? 11.973 -7.960 -14.147 1.00 81.62 70 LYS A C 1
ATOM 527 O O . LYS A 1 70 ? 10.993 -7.244 -13.953 1.00 81.62 70 LYS A O 1
ATOM 532 N N . ASN A 1 71 ? 12.477 -8.742 -13.190 1.00 84.00 71 ASN A N 1
ATOM 533 C CA . ASN A 1 71 ? 11.951 -8.721 -11.828 1.00 84.00 71 ASN A CA 1
ATOM 534 C C . ASN A 1 71 ? 12.380 -7.445 -11.098 1.00 84.00 71 ASN A C 1
ATOM 536 O O . ASN A 1 71 ? 13.553 -7.062 -11.137 1.00 84.00 71 ASN A O 1
ATOM 540 N N . LEU A 1 72 ? 11.413 -6.814 -10.439 1.00 82.25 72 LEU A N 1
ATOM 541 C CA . LEU A 1 72 ? 11.568 -5.582 -9.681 1.00 82.25 72 LEU A CA 1
ATOM 542 C C . LEU A 1 72 ? 10.872 -5.792 -8.340 1.00 82.25 72 LEU A C 1
ATOM 544 O O . LEU A 1 72 ? 9.709 -6.198 -8.320 1.0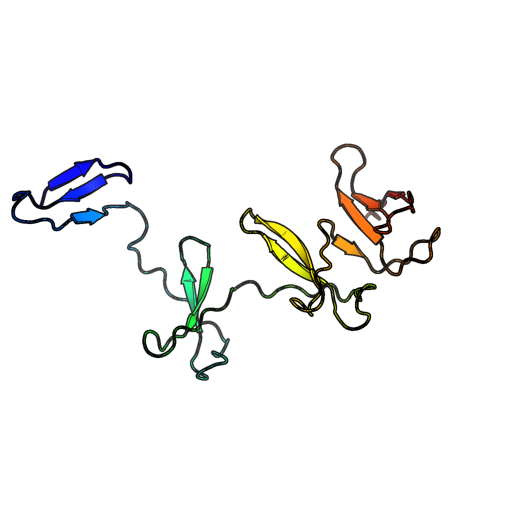0 82.25 72 LEU A O 1
ATOM 548 N N . GLN A 1 73 ? 11.564 -5.507 -7.245 1.00 75.62 73 GLN A N 1
ATOM 549 C CA . GLN A 1 73 ? 10.993 -5.529 -5.905 1.00 75.62 73 GLN A CA 1
ATOM 550 C C . GLN A 1 73 ? 11.134 -4.141 -5.259 1.00 75.62 73 GLN A C 1
ATOM 552 O O . GLN A 1 73 ? 12.133 -3.449 -5.478 1.00 75.62 73 GLN A O 1
ATOM 557 N N . PRO A 1 74 ? 10.134 -3.678 -4.495 1.00 76.88 74 PRO A N 1
ATOM 558 C CA . PRO A 1 74 ? 10.288 -2.498 -3.651 1.00 76.88 74 PRO A CA 1
ATOM 559 C C . PRO A 1 74 ? 11.366 -2.734 -2.583 1.00 76.88 74 PRO A C 1
ATOM 561 O O . PRO A 1 74 ? 11.436 -3.822 -2.026 1.00 76.88 74 PRO A O 1
ATOM 564 N N . LEU A 1 75 ? 12.172 -1.711 -2.278 1.00 70.25 75 LEU A N 1
ATOM 565 C CA . LEU A 1 75 ? 13.182 -1.785 -1.210 1.00 70.25 75 LEU A CA 1
ATOM 566 C C . LEU A 1 75 ? 12.534 -1.884 0.184 1.00 70.25 75 LEU A C 1
ATOM 568 O O . LEU A 1 75 ? 13.043 -2.540 1.085 1.00 70.25 75 LEU A O 1
ATOM 572 N N . GLU A 1 76 ? 11.395 -1.216 0.364 1.00 68.44 76 GLU A N 1
ATOM 573 C CA . GLU A 1 76 ? 10.648 -1.229 1.616 1.00 68.44 76 GLU A CA 1
ATOM 574 C C . GLU A 1 76 ? 9.729 -2.451 1.643 1.00 68.44 76 GLU A C 1
ATOM 576 O O . GLU A 1 76 ? 8.664 -2.470 1.014 1.00 68.44 76 GLU A O 1
ATOM 581 N N . LYS A 1 77 ? 10.145 -3.486 2.375 1.00 66.00 77 LYS A N 1
ATOM 582 C CA . LYS A 1 77 ? 9.265 -4.604 2.717 1.00 66.00 77 LYS A CA 1
ATOM 583 C C . LYS A 1 77 ? 8.118 -4.074 3.571 1.00 66.00 77 LYS A C 1
ATOM 585 O O . LYS A 1 77 ? 8.327 -3.266 4.474 1.00 66.00 77 LYS A O 1
ATOM 590 N N . ALA A 1 78 ? 6.901 -4.508 3.258 1.00 66.81 78 ALA A N 1
ATOM 591 C CA . ALA A 1 78 ? 5.738 -4.158 4.055 1.00 66.81 78 ALA A CA 1
ATOM 592 C C . ALA A 1 78 ? 5.943 -4.682 5.481 1.00 66.81 78 ALA A C 1
ATOM 594 O O . ALA A 1 78 ? 6.180 -5.873 5.670 1.00 66.81 78 ALA A O 1
ATOM 595 N N . VAL A 1 79 ? 5.887 -3.788 6.464 1.00 76.31 79 VAL A N 1
ATOM 596 C CA . VAL A 1 79 ? 6.011 -4.161 7.874 1.00 76.31 79 VAL A CA 1
ATOM 597 C C . VAL A 1 79 ? 4.695 -4.809 8.299 1.00 76.31 79 VAL A C 1
ATOM 599 O O . VAL A 1 79 ? 3.629 -4.199 8.176 1.00 76.31 79 VAL A O 1
ATOM 602 N N . ASP A 1 80 ? 4.761 -6.055 8.763 1.00 76.94 80 ASP A N 1
ATOM 603 C CA . ASP A 1 80 ? 3.631 -6.740 9.389 1.00 76.94 80 ASP A CA 1
ATOM 604 C C . ASP A 1 80 ? 3.351 -6.118 10.760 1.00 76.94 80 ASP A C 1
ATOM 606 O O . ASP A 1 80 ? 4.236 -6.044 11.611 1.00 76.94 80 ASP A O 1
ATOM 6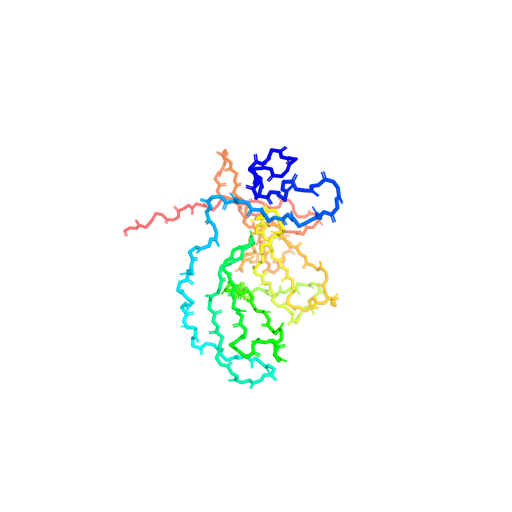10 N N . THR A 1 81 ? 2.109 -5.700 11.009 1.00 78.00 81 THR A N 1
ATOM 611 C CA . THR A 1 81 ? 1.704 -5.218 12.341 1.00 78.00 81 THR A CA 1
ATOM 612 C C . THR A 1 81 ? 1.321 -6.352 13.294 1.00 78.00 81 THR A C 1
ATOM 614 O O . THR A 1 81 ? 1.002 -6.084 14.446 1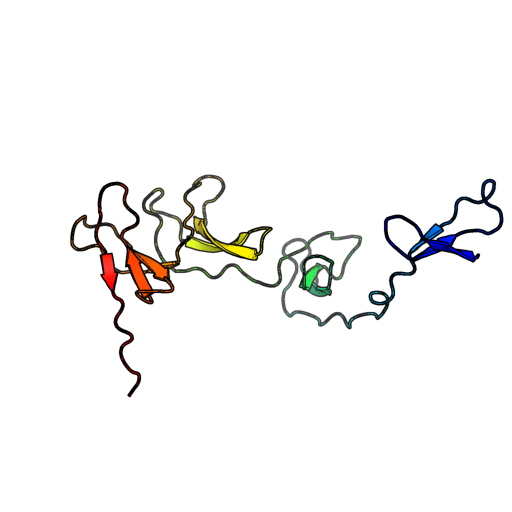.00 78.00 81 THR A O 1
ATOM 617 N N . GLY A 1 82 ? 1.303 -7.609 12.829 1.00 80.38 82 GLY A N 1
ATOM 618 C CA . GLY A 1 82 ? 0.948 -8.788 13.633 1.00 80.38 82 GLY A CA 1
ATOM 619 C C . GLY A 1 82 ? -0.537 -8.905 14.008 1.00 80.38 82 GLY A C 1
ATOM 620 O O . GLY A 1 82 ? -0.939 -9.893 14.611 1.00 80.38 82 GLY A O 1
ATOM 621 N N . ILE A 1 83 ? -1.373 -7.934 13.628 1.00 82.62 83 ILE A N 1
ATOM 622 C CA . ILE A 1 83 ? -2.785 -7.883 14.028 1.00 82.62 83 ILE A CA 1
ATOM 623 C C . ILE A 1 83 ? -3.655 -8.642 13.033 1.00 82.62 83 ILE A C 1
ATOM 625 O O . ILE A 1 83 ? -3.622 -8.379 11.826 1.00 82.62 83 ILE A O 1
ATOM 629 N N . ASN A 1 84 ? -4.480 -9.544 13.560 1.00 84.75 84 ASN A N 1
ATOM 630 C CA . ASN A 1 84 ? -5.390 -10.369 12.776 1.00 84.75 84 ASN A CA 1
ATOM 631 C C . ASN A 1 84 ? -6.553 -9.552 12.200 1.00 84.75 84 ASN A C 1
ATOM 633 O O . ASN A 1 84 ? -7.206 -8.764 12.885 1.00 84.75 84 ASN A O 1
ATOM 637 N N . CYS A 1 85 ? -6.849 -9.776 10.922 1.00 81.25 85 CYS A N 1
ATOM 638 C CA . CYS A 1 85 ? -7.952 -9.120 10.238 1.00 81.25 85 CYS A CA 1
ATOM 639 C C . CYS A 1 85 ? -9.296 -9.808 10.574 1.00 81.25 85 CYS A C 1
ATOM 641 O O . CYS A 1 85 ? -9.502 -10.960 10.184 1.00 81.25 85 CYS A O 1
ATOM 643 N N . PRO A 1 86 ? -10.263 -9.108 11.199 1.00 78.69 86 PRO A N 1
ATOM 644 C CA . PRO A 1 86 ? -11.535 -9.670 11.659 1.00 78.69 86 PRO A CA 1
ATOM 645 C C . PRO A 1 86 ? -12.447 -10.073 10.503 1.00 78.69 86 PRO A C 1
ATOM 647 O O . PRO A 1 86 ? -13.305 -10.929 10.659 1.00 78.69 86 PRO A O 1
ATOM 650 N N . SER A 1 87 ? -12.241 -9.496 9.317 1.00 78.00 87 SER A N 1
ATOM 651 C CA . SER A 1 87 ? -13.018 -9.837 8.126 1.00 78.00 87 SER A CA 1
ATOM 652 C C . SER A 1 87 ? -12.628 -11.186 7.519 1.00 78.00 87 SER A C 1
ATOM 654 O O . SER A 1 87 ? -13.408 -11.745 6.758 1.00 78.00 87 SER A O 1
ATOM 656 N N . CYS A 1 88 ? -11.421 -11.697 7.791 1.00 79.06 88 CYS A N 1
ATOM 657 C CA . CYS A 1 88 ? -10.938 -12.937 7.171 1.00 79.06 88 CYS A CA 1
ATOM 658 C C . CYS A 1 88 ? -10.409 -13.985 8.157 1.00 79.06 88 CYS A C 1
ATOM 660 O O . CYS A 1 88 ? -10.271 -15.142 7.767 1.00 79.06 88 CYS A O 1
ATOM 662 N N . GLY A 1 89 ? -10.072 -13.602 9.393 1.00 75.94 89 GLY A N 1
ATOM 663 C CA . GLY A 1 89 ? -9.565 -14.488 10.447 1.00 75.94 89 GLY A CA 1
ATOM 664 C C . GLY A 1 89 ? -8.208 -15.151 10.168 1.00 75.94 89 GLY A C 1
ATOM 665 O O . GLY A 1 89 ? -7.727 -15.896 11.010 1.00 75.94 89 GLY A O 1
ATOM 666 N N . LYS A 1 90 ? -7.600 -14.919 8.995 1.00 77.69 90 LYS A N 1
ATOM 667 C CA . LYS A 1 90 ? -6.390 -15.621 8.521 1.00 77.69 90 LYS A CA 1
ATOM 668 C C . LYS A 1 90 ? -5.245 -14.695 8.107 1.00 77.69 90 LYS A C 1
ATOM 670 O O . LYS A 1 90 ? -4.114 -15.149 8.006 1.00 77.69 90 LYS A O 1
ATOM 675 N N . GLY A 1 91 ? -5.537 -13.433 7.795 1.00 82.06 91 GLY A N 1
ATOM 676 C CA . GLY A 1 91 ? -4.550 -12.472 7.305 1.00 82.06 91 GLY A CA 1
ATOM 677 C C . GLY A 1 91 ? -4.183 -11.426 8.352 1.00 82.06 91 GLY A C 1
ATOM 678 O O . GLY A 1 91 ? -5.045 -10.984 9.111 1.00 82.06 91 GLY A O 1
ATOM 679 N N . THR A 1 92 ? -2.926 -10.992 8.337 1.00 86.81 92 THR A N 1
ATOM 680 C CA . THR A 1 92 ? -2.392 -9.876 9.129 1.00 86.81 92 THR A CA 1
ATOM 681 C C . THR A 1 92 ? -2.543 -8.550 8.384 1.00 86.81 92 THR A C 1
ATOM 683 O O . THR A 1 92 ? -2.746 -8.523 7.165 1.00 86.81 92 THR A O 1
ATOM 686 N N . PHE A 1 93 ? -2.471 -7.428 9.100 1.00 87.62 93 PHE A N 1
ATOM 687 C CA . PHE A 1 93 ? -2.363 -6.109 8.477 1.00 87.62 93 PHE A CA 1
ATOM 688 C C . PHE A 1 93 ? -0.904 -5.793 8.104 1.00 87.62 93 PHE A C 1
ATOM 690 O O . PHE A 1 93 ? -0.006 -5.817 8.938 1.00 87.62 93 PHE A O 1
ATOM 697 N N . LEU A 1 94 ? -0.694 -5.464 6.830 1.00 87.94 94 LEU A N 1
ATOM 698 C CA . LEU A 1 94 ? 0.578 -5.035 6.255 1.00 87.94 94 LEU A CA 1
ATOM 699 C C . LEU A 1 94 ? 0.587 -3.522 6.059 1.00 87.94 94 LEU A C 1
ATOM 701 O O . LEU A 1 94 ? -0.327 -2.986 5.419 1.00 87.94 94 LEU A O 1
ATOM 705 N N . GLU A 1 95 ? 1.635 -2.854 6.532 1.00 87.75 95 GLU A N 1
ATOM 706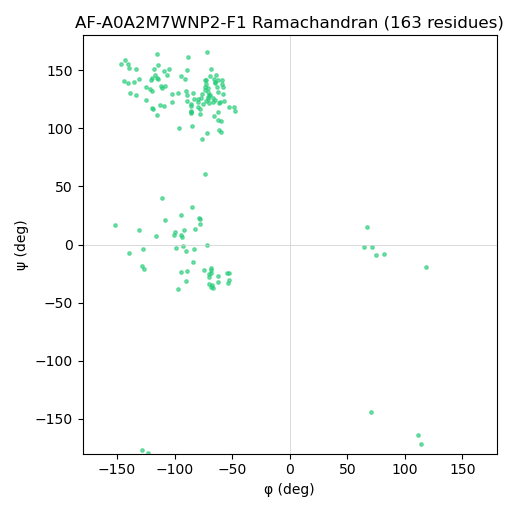 C CA . GLU A 1 95 ? 1.868 -1.436 6.274 1.00 87.75 95 GLU A CA 1
ATOM 707 C C . GLU A 1 95 ? 2.302 -1.209 4.817 1.00 87.75 95 GLU A C 1
ATOM 709 O O . GLU A 1 95 ? 3.279 -1.782 4.335 1.00 87.75 95 GLU A O 1
ATOM 714 N N . LYS A 1 96 ? 1.559 -0.369 4.091 1.00 85.62 96 LYS A N 1
ATOM 715 C CA . LYS A 1 96 ? 1.820 -0.025 2.689 1.00 85.62 96 LYS A CA 1
ATOM 716 C C . LYS A 1 96 ? 1.731 1.479 2.467 1.00 85.62 96 LYS A C 1
ATOM 718 O O . LYS A 1 96 ? 0.951 2.185 3.102 1.00 85.62 96 LYS A O 1
ATOM 723 N N . LYS A 1 97 ? 2.485 1.978 1.487 1.00 84.25 97 LYS A N 1
ATOM 724 C CA . LYS A 1 97 ? 2.417 3.374 1.036 1.00 84.25 97 LYS A CA 1
ATOM 725 C C . LYS A 1 97 ? 1.530 3.491 -0.198 1.00 84.25 97 LYS A C 1
ATOM 727 O O . LYS A 1 97 ? 1.675 2.753 -1.170 1.00 84.25 97 LYS A O 1
ATOM 732 N N . SER A 1 98 ? 0.585 4.426 -0.170 1.00 84.25 98 SER A N 1
ATOM 733 C CA . SER A 1 98 ? -0.221 4.766 -1.347 1.00 84.25 98 SER A CA 1
ATOM 734 C C . SER A 1 98 ? 0.613 5.523 -2.387 1.00 84.25 98 SER A C 1
ATOM 736 O O . SER A 1 98 ? 1.652 6.100 -2.070 1.00 84.25 98 SER A O 1
ATOM 738 N N . ARG A 1 99 ? 0.107 5.645 -3.624 1.00 80.19 99 ARG A N 1
ATOM 739 C CA . ARG A 1 99 ? 0.733 6.467 -4.685 1.00 80.19 99 ARG A CA 1
ATOM 740 C C . ARG A 1 99 ? 0.982 7.926 -4.266 1.00 80.19 99 ARG A C 1
ATOM 742 O O . ARG A 1 99 ? 1.825 8.595 -4.849 1.00 80.19 99 ARG A O 1
ATOM 749 N N . ARG A 1 100 ? 0.221 8.433 -3.290 1.00 80.62 100 ARG A N 1
ATOM 750 C CA . ARG A 1 100 ? 0.338 9.799 -2.752 1.00 80.62 100 ARG A CA 1
ATOM 751 C C . ARG A 1 100 ? 1.242 9.878 -1.514 1.00 80.62 100 ARG A C 1
ATOM 753 O O . ARG A 1 100 ? 1.278 10.920 -0.877 1.00 80.62 100 ARG A O 1
ATOM 760 N N . GLY A 1 101 ? 1.906 8.785 -1.136 1.00 79.69 101 GLY A N 1
ATOM 761 C CA . GLY A 1 101 ? 2.787 8.707 0.032 1.00 79.69 101 GLY A CA 1
ATOM 762 C C . GLY A 1 101 ? 2.074 8.493 1.370 1.00 79.69 101 GLY A C 1
ATOM 763 O O . GLY A 1 101 ? 2.735 8.216 2.363 1.00 79.69 101 GLY A O 1
ATOM 764 N N . LYS A 1 102 ? 0.736 8.565 1.425 1.00 84.94 102 LYS A N 1
ATOM 765 C CA . LYS A 1 102 ? -0.015 8.271 2.656 1.00 84.94 102 LYS A CA 1
ATOM 766 C C . LYS A 1 102 ? 0.079 6.780 2.982 1.00 84.94 102 LYS A C 1
ATOM 768 O O . LYS A 1 102 ? -0.218 5.963 2.104 1.00 84.94 102 LYS A O 1
ATOM 773 N N . VAL A 1 103 ? 0.464 6.464 4.215 1.00 87.25 103 VAL A N 1
ATOM 774 C CA . VAL A 1 103 ? 0.526 5.101 4.751 1.00 87.25 103 VAL A CA 1
ATOM 775 C C . VAL A 1 103 ? -0.886 4.571 5.000 1.00 87.25 103 VAL A C 1
ATOM 777 O O . VAL A 1 103 ? -1.785 5.319 5.394 1.00 87.25 103 VAL A O 1
ATOM 780 N N . PHE A 1 104 ? -1.090 3.294 4.707 1.00 90.31 104 PHE A N 1
ATOM 781 C CA . PHE A 1 104 ? -2.316 2.561 4.980 1.00 90.31 104 PHE A CA 1
ATOM 782 C C . PHE A 1 104 ? -1.986 1.106 5.309 1.00 90.31 104 PHE A C 1
ATOM 784 O O . PHE A 1 104 ? -0.965 0.572 4.882 1.00 90.31 104 PHE A O 1
ATOM 791 N N . TYR A 1 105 ? -2.876 0.458 6.042 1.00 89.50 105 TYR A N 1
ATOM 792 C CA . TYR A 1 105 ? -2.718 -0.913 6.500 1.00 89.50 105 TYR A CA 1
ATOM 793 C C . TYR A 1 105 ? -3.689 -1.794 5.731 1.00 89.50 105 TYR A C 1
ATOM 795 O O . TYR A 1 105 ? -4.894 -1.575 5.792 1.00 89.50 105 TYR A O 1
ATOM 803 N N . SER A 1 106 ? -3.191 -2.770 4.976 1.00 88.81 106 SER A N 1
ATOM 804 C CA . SER A 1 106 ? -4.023 -3.663 4.154 1.00 88.81 106 SER A CA 1
ATOM 805 C C . SER A 1 106 ? -3.896 -5.105 4.609 1.00 88.81 106 SER A C 1
ATOM 807 O O . SER A 1 106 ? -2.802 -5.518 4.980 1.00 88.81 106 SER A O 1
ATOM 809 N N . CYS A 1 107 ? -4.967 -5.889 4.516 1.00 89.38 107 CYS A N 1
ATOM 810 C CA . CYS A 1 107 ? -4.889 -7.322 4.785 1.00 89.38 107 CYS A CA 1
ATOM 811 C C . CYS A 1 107 ? -3.876 -8.028 3.854 1.00 89.38 107 CYS A C 1
ATOM 813 O O . CYS A 1 107 ? -3.847 -7.777 2.644 1.00 89.38 107 CYS A O 1
ATOM 815 N N . SER A 1 108 ? -3.078 -8.946 4.406 1.00 86.44 108 SER A N 1
ATOM 816 C CA . SER A 1 108 ? -2.094 -9.752 3.671 1.00 86.44 108 SER A CA 1
ATOM 817 C C . SER A 1 108 ? -2.724 -10.652 2.607 1.00 86.44 108 SER A C 1
ATOM 819 O O . SER A 1 108 ? -2.116 -10.917 1.575 1.00 86.44 108 SER A O 1
ATOM 821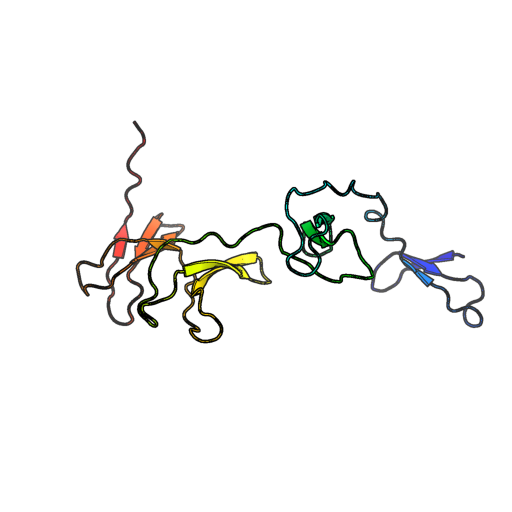 N N . THR A 1 109 ? -3.983 -11.057 2.795 1.00 85.19 109 THR A N 1
ATOM 822 C CA . THR A 1 109 ? -4.720 -11.915 1.853 1.00 85.19 109 THR A CA 1
ATOM 823 C C . THR A 1 109 ? -5.345 -11.144 0.678 1.00 85.19 109 THR A C 1
ATOM 825 O O . THR A 1 109 ? -6.205 -11.674 -0.029 1.00 85.19 109 THR A O 1
ATOM 828 N N . TYR A 1 110 ? -4.972 -9.886 0.437 1.00 82.31 110 TYR A N 1
ATOM 829 C CA . TYR A 1 110 ? -5.378 -9.170 -0.778 1.00 82.31 110 TYR A CA 1
ATOM 830 C C . TYR A 1 110 ? -4.909 -9.945 -2.031 1.00 82.31 110 TYR A C 1
ATOM 832 O O . TYR A 1 110 ? -3.737 -10.312 -2.080 1.00 82.31 110 TYR A O 1
ATOM 840 N N . PRO A 1 111 ? -5.765 -10.224 -3.042 1.00 82.19 111 PRO A N 1
ATOM 841 C CA . PRO A 1 111 ? -7.048 -9.572 -3.359 1.00 82.19 111 PRO A CA 1
ATOM 842 C C . PRO A 1 111 ? -8.307 -10.170 -2.709 1.00 82.19 111 PRO A C 1
ATOM 844 O O . PRO A 1 111 ? -9.390 -9.612 -2.882 1.00 82.19 111 PRO A O 1
ATOM 847 N N . LYS A 1 112 ? -8.197 -11.301 -1.996 1.00 84.56 112 LYS A N 1
ATOM 848 C CA . LYS A 1 112 ? -9.348 -12.026 -1.421 1.00 84.56 112 LYS A CA 1
ATOM 849 C C . LYS A 1 112 ? -10.017 -11.244 -0.288 1.00 84.56 112 LYS A C 1
ATOM 851 O O . LYS A 1 112 ? -11.235 -11.261 -0.172 1.00 84.56 112 LYS A O 1
ATOM 856 N N . CYS A 1 113 ? -9.230 -10.530 0.518 1.00 84.00 113 CYS A N 1
ATOM 857 C CA . CYS A 1 113 ? -9.723 -9.612 1.543 1.00 84.00 113 CYS A CA 1
ATOM 858 C C . CYS A 1 113 ? -9.363 -8.169 1.163 1.00 84.00 113 CYS A C 1
ATOM 860 O O . CYS A 1 113 ? -8.187 -7.840 1.011 1.00 84.00 113 CYS A O 1
ATOM 862 N N . LYS A 1 114 ? -10.375 -7.306 1.002 1.00 84.19 114 LYS A N 1
ATOM 863 C CA . LYS A 1 114 ? -10.210 -5.881 0.647 1.00 84.19 114 LYS A CA 1
ATOM 864 C C . LYS A 1 114 ? -10.177 -4.949 1.863 1.00 84.19 114 LYS A C 1
ATOM 866 O O . LYS A 1 114 ? -10.211 -3.735 1.691 1.00 84.19 114 LYS A O 1
ATOM 871 N N . ASN A 1 115 ? -10.127 -5.501 3.076 1.00 87.75 115 ASN A N 1
ATOM 872 C CA . ASN A 1 115 ? -10.115 -4.695 4.289 1.00 87.75 115 ASN A CA 1
ATOM 873 C C . ASN A 1 115 ? -8.809 -3.883 4.384 1.00 87.75 115 ASN A C 1
ATOM 875 O O . ASN A 1 115 ? -7.709 -4.442 4.279 1.00 87.75 115 ASN A O 1
ATOM 879 N N . ALA A 1 116 ? -8.951 -2.568 4.554 1.00 88.31 116 ALA A N 1
ATOM 880 C CA . ALA A 1 116 ? -7.851 -1.625 4.650 1.00 88.31 116 ALA A CA 1
ATOM 881 C C . ALA A 1 116 ? -8.175 -0.501 5.643 1.00 88.31 116 ALA A C 1
ATOM 883 O O . ALA A 1 116 ? -9.291 0.015 5.669 1.00 88.31 116 ALA A O 1
ATOM 884 N N . LEU A 1 117 ? -7.177 -0.095 6.425 1.00 88.06 117 LEU A N 1
ATOM 885 C CA . LEU A 1 117 ? -7.275 0.933 7.457 1.00 88.06 117 LEU A CA 1
ATOM 886 C C . LEU A 1 117 ? -6.326 2.090 7.139 1.00 88.06 117 LEU A C 1
ATOM 888 O O . LEU A 1 117 ? -5.210 1.892 6.664 1.00 88.06 117 LEU A O 1
ATOM 892 N N . TRP A 1 118 ? -6.757 3.315 7.430 1.00 88.00 118 TRP A N 1
ATOM 893 C CA . TRP A 1 118 ? -5.916 4.513 7.296 1.00 88.00 118 TRP A CA 1
ATOM 894 C C . TRP A 1 118 ? -5.110 4.836 8.550 1.00 88.00 118 TRP A C 1
ATOM 896 O O . TRP A 1 118 ? -4.117 5.551 8.469 1.00 88.00 118 TRP A O 1
ATOM 906 N N . ASN A 1 119 ? -5.578 4.338 9.686 1.00 88.06 119 ASN A N 1
ATOM 907 C CA . ASN A 1 119 ? -4.991 4.537 10.997 1.00 88.06 119 ASN A CA 1
ATOM 908 C C . ASN A 1 119 ? -4.268 3.255 11.410 1.00 88.06 119 ASN A C 1
ATOM 910 O O . ASN A 1 119 ? -4.681 2.162 11.011 1.00 88.06 119 ASN A O 1
ATOM 914 N N . LYS A 1 120 ? -3.220 3.393 12.221 1.00 87.56 120 LYS A N 1
ATOM 915 C CA . LYS A 1 120 ? -2.417 2.260 12.680 1.00 87.56 120 LYS A CA 1
ATOM 916 C C . LYS A 1 120 ? -3.242 1.359 13.600 1.00 87.56 120 LYS A C 1
ATOM 918 O O . LYS A 1 120 ? -3.762 1.869 14.590 1.00 87.56 120 LYS A O 1
ATOM 923 N N . PRO A 1 121 ? -3.405 0.062 13.298 1.00 87.44 121 PRO A N 1
ATOM 924 C CA . PRO A 1 121 ? -4.066 -0.857 14.212 1.00 87.44 121 PRO A CA 1
ATOM 925 C C . PRO A 1 121 ? -3.139 -1.169 15.399 1.00 87.44 121 PRO A C 1
ATOM 927 O O . PRO A 1 121 ? -1.928 -1.302 15.224 1.00 87.44 121 PRO A O 1
ATOM 930 N N . ILE A 1 122 ? -3.710 -1.282 16.597 1.00 85.00 122 ILE A N 1
ATOM 931 C CA . ILE A 1 122 ? -3.039 -1.644 17.851 1.00 85.00 122 ILE A CA 1
ATOM 932 C C . ILE A 1 122 ? -3.758 -2.848 18.449 1.00 85.00 122 ILE A C 1
ATOM 934 O O . ILE A 1 122 ? -4.988 -2.852 18.520 1.00 85.00 122 ILE A O 1
ATOM 938 N N . ASP A 1 123 ? -2.987 -3.825 18.924 1.00 83.56 123 ASP A N 1
ATOM 939 C CA . ASP A 1 123 ? -3.466 -5.045 19.580 1.00 83.56 123 ASP A CA 1
ATOM 940 C C . ASP A 1 123 ? -3.979 -4.770 21.008 1.00 83.56 123 ASP A C 1
ATOM 942 O O . ASP A 1 123 ? -3.426 -5.212 22.011 1.00 83.56 123 ASP A O 1
ATOM 946 N N . LYS A 1 124 ? -5.008 -3.927 21.109 1.00 83.94 124 LYS A N 1
ATOM 947 C CA . LYS A 1 124 ? -5.764 -3.677 22.336 1.00 83.94 124 LYS A CA 1
ATOM 948 C C . LYS A 1 124 ? -7.241 -3.939 22.039 1.00 83.94 124 LYS A C 1
ATOM 950 O O . LYS A 1 124 ? -7.782 -3.304 21.125 1.00 83.94 124 LYS A O 1
ATOM 955 N N . PRO A 1 125 ? -7.911 -4.826 22.794 1.00 83.81 125 PRO A N 1
ATOM 956 C CA . PRO A 1 125 ? -9.330 -5.066 22.612 1.00 83.81 125 PRO A CA 1
ATOM 957 C C . PRO A 1 125 ? -10.143 -3.851 23.067 1.00 83.81 125 PRO A C 1
ATOM 959 O O . PRO A 1 125 ? -9.798 -3.169 24.032 1.00 83.81 125 PRO A O 1
ATOM 962 N N . CYS A 1 126 ? -11.252 -3.573 22.384 1.00 81.88 126 CYS A N 1
ATOM 963 C CA . CYS A 1 126 ? -12.116 -2.459 22.765 1.00 81.88 126 CYS A CA 1
ATOM 964 C C . CYS A 1 126 ? -13.029 -2.846 23.947 1.00 81.88 126 CYS A C 1
ATOM 966 O O . CYS A 1 126 ? -13.826 -3.776 23.799 1.00 81.88 126 CYS A O 1
ATOM 968 N N . PRO A 1 127 ? -13.034 -2.091 25.065 1.00 82.00 127 PRO A N 1
ATOM 969 C CA . PRO A 1 127 ? -13.833 -2.426 26.249 1.00 82.00 127 PRO A CA 1
ATOM 970 C C . PRO A 1 127 ? -15.349 -2.289 26.037 1.00 82.00 127 PRO A C 1
ATOM 972 O O . PRO A 1 127 ? -16.126 -2.875 26.781 1.00 82.00 127 PRO A O 1
ATOM 975 N N . LYS A 1 128 ? -15.797 -1.524 25.028 1.00 81.50 128 LYS A N 1
ATOM 976 C CA . LYS A 1 128 ? -17.232 -1.308 24.760 1.00 81.50 128 LYS A CA 1
ATOM 977 C C . LYS A 1 128 ? -17.863 -2.321 23.808 1.00 81.50 128 LYS A C 1
ATOM 979 O O . LYS A 1 128 ? -19.056 -2.571 23.912 1.00 81.50 128 LYS A O 1
ATOM 984 N N . CYS A 1 129 ? -17.106 -2.847 22.848 1.00 78.25 129 CYS A N 1
ATOM 985 C CA . CYS A 1 129 ? -17.662 -3.687 21.779 1.00 78.25 129 CYS A CA 1
ATOM 986 C C . CYS A 1 129 ? -16.953 -5.033 21.607 1.00 78.25 129 CYS A C 1
ATOM 988 O O . CYS A 1 129 ? -17.370 -5.818 20.762 1.00 78.25 129 CYS A O 1
ATOM 990 N N . GLY A 1 130 ? -15.877 -5.299 22.358 1.00 76.12 130 GLY A N 1
ATOM 991 C CA . GLY A 1 130 ? -15.100 -6.533 22.226 1.00 76.12 130 GLY A CA 1
ATOM 992 C C . GLY A 1 130 ? -14.355 -6.664 20.893 1.00 76.12 130 GLY A C 1
ATOM 993 O O . GLY A 1 130 ? -13.921 -7.756 20.544 1.00 76.12 130 GLY A O 1
ATOM 994 N N . ALA A 1 131 ? -14.214 -5.575 20.124 1.00 80.94 131 ALA A N 1
ATOM 995 C CA . ALA A 1 131 ? -13.432 -5.591 18.892 1.00 80.94 131 ALA A CA 1
ATOM 996 C C . ALA A 1 131 ? -11.974 -5.992 19.184 1.00 80.94 131 ALA A C 1
ATOM 998 O O . ALA A 1 131 ? -11.432 -5.543 20.196 1.00 80.94 131 ALA A O 1
ATOM 999 N N . PRO A 1 132 ? -11.330 -6.781 18.302 1.00 80.94 132 PRO A N 1
ATOM 1000 C CA . PRO A 1 132 ? -10.011 -7.358 18.568 1.00 80.94 132 PRO A CA 1
ATOM 1001 C C . PRO A 1 132 ? -8.883 -6.324 18.582 1.00 80.94 132 PRO A C 1
ATOM 1003 O O . PRO A 1 132 ? -7.866 -6.545 19.221 1.00 80.94 132 PRO A O 1
ATOM 1006 N N . PHE A 1 133 ? -9.053 -5.198 17.889 1.00 86.00 133 PHE A N 1
ATOM 1007 C CA . PHE A 1 133 ? -8.053 -4.142 17.835 1.00 86.00 133 PHE A CA 1
ATOM 1008 C C . PHE A 1 133 ? -8.711 -2.761 17.820 1.00 86.00 133 PHE A C 1
ATOM 1010 O O . PHE A 1 133 ? -9.866 -2.588 17.410 1.00 86.00 133 PHE A O 1
ATOM 1017 N N . VAL A 1 134 ? -7.933 -1.761 18.217 1.00 86.94 134 VAL A N 1
ATOM 1018 C CA . VAL A 1 134 ? -8.268 -0.335 18.115 1.00 86.94 134 VAL A CA 1
ATOM 1019 C C . VAL A 1 134 ? -7.305 0.344 17.150 1.00 86.94 134 VAL A C 1
ATOM 1021 O O . VAL A 1 134 ? -6.278 -0.219 16.782 1.00 86.94 134 VAL A O 1
ATOM 1024 N N . THR A 1 135 ? -7.640 1.541 16.686 1.00 86.75 135 THR A N 1
ATOM 1025 C CA . THR A 1 135 ? -6.805 2.292 15.744 1.00 86.75 135 THR A CA 1
ATOM 1026 C C . THR A 1 135 ? -6.259 3.560 16.369 1.00 86.75 135 THR A C 1
ATOM 1028 O O . THR A 1 135 ? -6.955 4.239 17.113 1.00 86.75 135 THR A O 1
ATOM 1031 N N . GLU A 1 136 ? -5.021 3.904 16.047 1.00 85.88 136 GLU A N 1
ATOM 1032 C CA . GLU A 1 136 ? -4.380 5.127 16.506 1.00 85.88 136 GLU A CA 1
ATOM 1033 C C . GLU A 1 136 ? -4.640 6.279 15.539 1.00 85.88 136 GLU A C 1
ATOM 1035 O O . GLU A 1 136 ? -4.322 6.203 14.347 1.00 85.88 136 GLU A O 1
ATOM 1040 N N . LYS A 1 137 ? -5.209 7.364 16.055 1.00 84.06 137 LYS A N 1
ATOM 1041 C CA . LYS A 1 137 ? -5.443 8.598 15.318 1.00 84.06 137 LYS A CA 1
ATOM 1042 C C . LYS A 1 137 ? -4.667 9.733 15.974 1.00 84.06 137 LYS A C 1
ATOM 1044 O O . LYS A 1 137 ? -4.981 10.152 17.081 1.00 84.06 137 LYS A O 1
ATOM 1049 N N . THR A 1 138 ? -3.719 10.303 15.243 1.00 81.38 138 THR A N 1
ATOM 1050 C CA . THR A 1 138 ? -3.017 11.516 15.671 1.00 81.38 138 THR A CA 1
ATOM 1051 C C . THR A 1 138 ? -3.810 12.752 15.249 1.0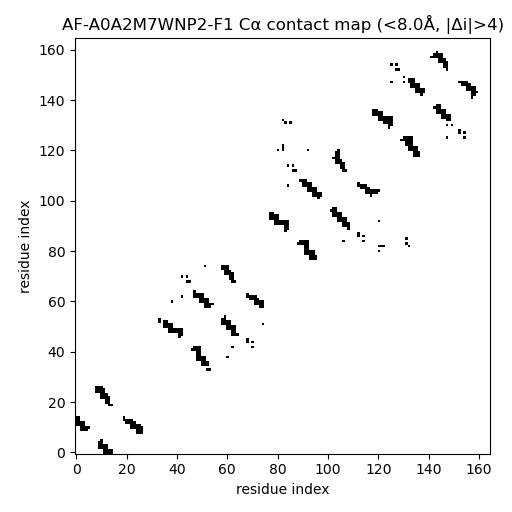0 81.38 138 THR A C 1
ATOM 1053 O O . THR A 1 138 ? -4.074 12.965 14.060 1.00 81.38 138 THR A O 1
ATOM 1056 N N . THR A 1 139 ? -4.203 13.592 16.205 1.00 80.19 139 THR A N 1
ATOM 1057 C CA . THR A 1 139 ? -4.840 14.890 15.943 1.00 80.19 139 THR A CA 1
ATOM 1058 C C . THR A 1 139 ? -3.992 16.034 16.488 1.00 80.19 139 THR A C 1
ATOM 1060 O O . THR A 1 139 ? -3.280 15.887 17.473 1.00 80.19 139 THR A O 1
ATOM 1063 N N . LYS A 1 140 ? -4.084 17.214 15.861 1.00 74.75 140 LYS A N 1
ATOM 1064 C CA . LYS A 1 140 ? -3.309 18.397 16.279 1.00 74.75 140 LYS A CA 1
ATOM 1065 C C . LYS A 1 140 ? -3.724 18.972 17.641 1.00 74.75 140 LYS A C 1
ATOM 1067 O O . LYS A 1 140 ? -2.934 19.689 18.232 1.00 74.75 140 LYS A O 1
ATOM 1072 N N . ARG A 1 141 ? -4.966 18.734 18.087 1.00 76.19 141 ARG A N 1
ATOM 1073 C CA . ARG A 1 141 ? -5.519 19.319 19.325 1.00 76.19 141 ARG A CA 1
ATOM 1074 C C . ARG A 1 141 ? -5.425 18.385 20.527 1.00 76.19 141 ARG A C 1
ATOM 1076 O O . ARG A 1 141 ? -5.140 18.860 21.613 1.00 76.19 141 ARG A O 1
ATOM 1083 N N . ASN A 1 142 ? -5.640 17.088 20.321 1.00 64.81 142 ASN A N 1
ATOM 1084 C CA . ASN A 1 142 ? -5.799 16.131 21.416 1.00 64.81 142 ASN A CA 1
ATOM 1085 C C . ASN A 1 142 ? -4.686 15.072 21.454 1.00 64.81 142 ASN A C 1
ATOM 1087 O O . ASN A 1 142 ? -4.778 14.116 22.218 1.00 64.81 142 ASN A O 1
ATOM 1091 N N . GLY A 1 143 ? -3.651 15.222 20.620 1.00 79.69 143 GLY A N 1
ATOM 1092 C CA . GLY A 1 143 ? -2.545 14.275 20.539 1.00 79.69 143 GLY A CA 1
ATOM 1093 C C . GLY A 1 143 ? -2.953 12.941 19.914 1.00 7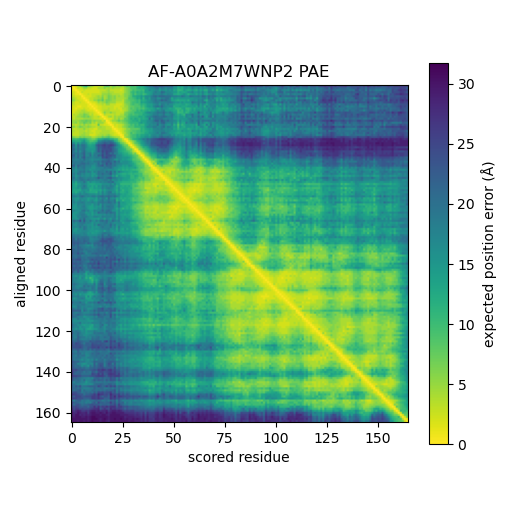9.69 143 GLY A C 1
ATOM 1094 O O . GLY A 1 143 ? -3.736 12.892 18.955 1.00 79.69 143 GLY A O 1
ATOM 1095 N N . THR A 1 144 ? -2.364 11.868 20.430 1.00 82.50 144 THR A N 1
ATOM 1096 C CA . THR A 1 144 ? -2.580 10.493 19.980 1.00 82.50 144 THR A CA 1
ATOM 1097 C C . THR A 1 144 ? -3.799 9.906 20.689 1.00 82.50 144 THR A C 1
ATOM 1099 O O . THR A 1 144 ? -3.787 9.706 21.897 1.00 82.50 144 THR A O 1
ATOM 1102 N N . GLU A 1 145 ? -4.868 9.628 19.942 1.00 85.94 145 GLU A N 1
ATOM 1103 C CA . GLU A 1 145 ? -6.093 9.015 20.467 1.00 85.94 145 GLU A CA 1
ATOM 1104 C C . GLU A 1 145 ? -6.258 7.594 19.912 1.00 85.94 145 GLU A C 1
ATOM 1106 O O . GLU A 1 145 ? -6.096 7.352 18.713 1.00 85.94 145 GLU A O 1
ATOM 1111 N N . HIS A 1 146 ? -6.637 6.648 20.766 1.00 86.69 146 HIS A N 1
ATOM 1112 C CA . HIS A 1 146 ? -7.088 5.320 20.374 1.00 86.69 146 HIS A CA 1
ATOM 1113 C C . HIS A 1 146 ? -8.587 5.362 20.071 1.00 86.69 146 HIS A C 1
ATOM 1115 O O . HIS A 1 146 ? -9.395 5.690 20.933 1.00 86.69 146 HIS A O 1
ATOM 1121 N N . VAL A 1 147 ? -8.972 5.029 18.841 1.00 86.31 147 VAL A N 1
ATOM 1122 C CA . VAL A 1 147 ? -10.355 5.040 18.348 1.00 86.31 147 VAL A CA 1
ATOM 1123 C C . VAL A 1 147 ? -10.732 3.644 17.872 1.00 86.31 147 VAL A C 1
ATOM 1125 O O . VAL A 1 147 ? -9.981 3.006 17.128 1.00 86.31 147 VAL A O 1
ATOM 1128 N N . CYS A 1 148 ? -11.908 3.162 18.266 1.00 85.56 148 CYS A N 1
ATOM 1129 C CA . CYS A 1 148 ? -12.420 1.886 17.771 1.00 85.56 148 CYS A CA 1
ATOM 1130 C C . CYS A 1 148 ? -12.697 1.937 16.254 1.00 85.56 148 CYS A C 1
ATOM 1132 O O . CYS A 1 148 ? -13.209 2.932 15.744 1.00 85.56 148 CYS A O 1
ATOM 1134 N N . ALA A 1 149 ? -12.364 0.862 15.531 1.00 80.12 149 ALA A N 1
ATOM 1135 C CA . ALA A 1 149 ? -12.588 0.760 14.085 1.00 80.12 149 ALA A CA 1
ATOM 1136 C C . ALA A 1 149 ? -14.011 0.310 13.700 1.00 80.12 149 ALA A C 1
ATOM 1138 O O . ALA A 1 149 ? -14.386 0.425 12.536 1.00 80.12 149 ALA A O 1
ATOM 1139 N N . THR A 1 150 ? -14.790 -0.228 14.643 1.00 78.88 150 THR A N 1
ATOM 1140 C CA . THR A 1 150 ? -16.111 -0.809 14.366 1.00 78.88 150 THR A CA 1
ATOM 1141 C C . THR A 1 150 ? -17.165 0.273 14.144 1.00 78.88 150 THR A C 1
ATOM 1143 O O . THR A 1 150 ? -17.345 1.161 14.981 1.00 78.88 150 THR A O 1
ATOM 1146 N N . GLU A 1 151 ? -17.912 0.163 13.045 1.00 71.81 151 GLU A N 1
ATOM 1147 C CA . GLU A 1 151 ? -19.050 1.031 12.732 1.00 71.81 151 GLU A CA 1
ATOM 1148 C C . GLU A 1 151 ? -20.139 0.868 13.809 1.00 71.81 151 GLU A C 1
ATOM 1150 O O . GLU A 1 151 ? -20.781 -0.172 13.911 1.00 71.81 151 GLU A O 1
ATOM 1155 N N . GLY A 1 152 ? -20.292 1.876 14.673 1.00 74.38 152 GLY A N 1
ATOM 1156 C CA . GLY A 1 152 ? -21.248 1.883 15.792 1.00 74.38 152 GLY A CA 1
ATOM 1157 C C . GLY A 1 152 ? -20.607 2.004 17.178 1.00 74.38 152 GLY A C 1
ATOM 1158 O O . GLY A 1 152 ? -21.263 2.447 18.119 1.00 74.38 152 GLY A O 1
ATOM 1159 N N . CYS A 1 153 ? -19.310 1.711 17.319 1.00 73.12 153 CYS A N 1
ATOM 1160 C CA . CYS A 1 153 ? -18.598 1.904 18.580 1.00 73.12 153 CYS A CA 1
ATOM 1161 C C . CYS A 1 153 ? -17.868 3.256 18.588 1.00 73.12 153 CYS A C 1
ATOM 1163 O O . CYS A 1 153 ? -16.775 3.402 18.050 1.00 73.12 153 CYS A O 1
ATOM 1165 N N . GLY A 1 154 ? -18.454 4.261 19.241 1.00 77.19 154 GLY A N 1
ATOM 1166 C CA . GLY A 1 154 ? -17.854 5.592 19.410 1.00 77.19 154 GLY A CA 1
ATOM 1167 C C . GLY A 1 154 ? -16.783 5.683 20.507 1.00 77.19 154 GLY A C 1
ATOM 1168 O O . GLY A 1 154 ? -16.581 6.765 21.056 1.00 77.19 154 GLY A O 1
ATOM 1169 N N . TRP A 1 155 ? -16.149 4.570 20.896 1.00 83.12 155 TRP A N 1
ATOM 1170 C CA . TRP A 1 155 ? -15.143 4.570 21.961 1.00 83.12 155 TRP A CA 1
ATOM 1171 C C . TRP A 1 155 ? -13.852 5.255 21.508 1.00 83.12 155 TRP A C 1
ATOM 1173 O O . TRP A 1 155 ? -13.327 4.961 20.427 1.00 83.12 155 TRP A O 1
ATOM 1183 N N . LYS A 1 156 ? -13.366 6.164 22.356 1.00 83.06 156 LYS A N 1
ATOM 1184 C CA . LYS A 1 156 ? -12.119 6.900 22.186 1.00 83.06 156 LYS A CA 1
ATOM 1185 C C . LYS A 1 156 ? -11.423 7.012 23.535 1.00 83.06 156 LYS A C 1
ATOM 1187 O O . LYS A 1 156 ? -12.095 7.285 24.527 1.00 83.06 156 LYS A O 1
ATOM 1192 N N . GLU A 1 157 ? -10.114 6.837 23.544 1.00 82.12 157 GLU A N 1
ATOM 1193 C CA . GLU A 1 157 ? -9.256 7.007 24.715 1.00 82.12 157 GLU A CA 1
ATOM 1194 C C . GLU A 1 157 ? -8.014 7.799 24.305 1.00 82.12 157 GLU A C 1
ATOM 1196 O O . GLU A 1 157 ? -7.494 7.610 23.204 1.00 82.12 157 GLU A O 1
ATOM 1201 N N . GLN A 1 158 ? -7.556 8.717 25.153 1.00 77.69 158 GLN A N 1
ATOM 1202 C CA . GLN A 1 158 ? -6.294 9.413 24.919 1.00 77.69 158 GLN A CA 1
ATOM 1203 C C . GLN A 1 158 ? -5.148 8.477 25.292 1.00 77.69 158 GLN A C 1
ATOM 1205 O O . GLN A 1 158 ? -5.118 7.932 26.393 1.00 77.69 158 GLN A O 1
ATOM 1210 N N . ALA A 1 159 ? -4.215 8.269 24.364 1.00 66.19 159 ALA A N 1
ATOM 1211 C CA . ALA A 1 159 ? -2.971 7.593 24.675 1.00 66.19 159 ALA A CA 1
ATOM 1212 C C . ALA A 1 159 ? -2.098 8.598 25.430 1.00 66.19 159 ALA A C 1
ATOM 1214 O O . ALA A 1 159 ? -1.387 9.396 24.817 1.00 66.19 159 ALA A O 1
ATOM 1215 N N . GLU A 1 160 ? -2.212 8.607 26.758 1.00 58.16 160 GLU A N 1
ATOM 1216 C CA . GLU A 1 160 ? -1.248 9.279 27.625 1.00 58.16 160 GLU A CA 1
ATOM 1217 C C . GLU A 1 160 ? 0.141 8.755 27.234 1.00 58.16 160 GLU A C 1
ATOM 1219 O O . GLU A 1 160 ? 0.403 7.548 27.266 1.00 58.16 160 GLU A O 1
ATOM 1224 N N . LEU A 1 161 ? 1.007 9.656 26.770 1.00 58.72 161 LEU A N 1
ATOM 1225 C CA . LEU A 1 161 ? 2.419 9.370 26.557 1.00 58.72 161 LEU A CA 1
ATOM 1226 C C . LEU A 1 161 ? 2.980 8.997 27.928 1.00 58.72 161 LEU A C 1
ATOM 1228 O O . LEU A 1 161 ? 3.241 9.884 28.730 1.00 58.72 161 LEU A O 1
ATOM 1232 N N . SER A 1 162 ? 3.117 7.703 28.221 1.00 45.22 162 SER A N 1
ATOM 1233 C CA . SER A 1 162 ? 3.825 7.268 29.419 1.00 45.22 162 SER A CA 1
ATOM 1234 C C . SER A 1 162 ? 5.249 7.803 29.311 1.00 45.22 162 SER A C 1
ATOM 1236 O O . SER A 1 162 ? 6.019 7.346 28.461 1.00 45.22 162 SER A O 1
ATOM 1238 N N . GLU A 1 163 ? 5.536 8.830 30.104 1.00 49.16 163 GLU A N 1
ATOM 1239 C CA . GLU A 1 163 ? 6.829 9.485 30.220 1.00 49.16 163 GLU A CA 1
ATOM 1240 C C . GLU A 1 163 ? 7.907 8.413 30.405 1.00 49.16 163 GLU A C 1
ATOM 1242 O O . GLU A 1 163 ? 7.862 7.610 31.338 1.00 49.16 163 GLU A O 1
ATOM 1247 N N . ALA A 1 164 ? 8.844 8.353 29.459 1.00 41.91 164 ALA A N 1
ATOM 1248 C CA . ALA A 1 164 ? 10.055 7.570 29.624 1.00 41.91 164 ALA A CA 1
ATOM 1249 C C . ALA A 1 164 ? 10.855 8.210 30.768 1.00 41.91 164 ALA A C 1
ATOM 1251 O O . ALA A 1 164 ? 11.308 9.348 30.635 1.00 41.91 164 ALA A O 1
ATOM 1252 N N . ALA A 1 165 ? 10.932 7.492 31.889 1.00 37.28 165 ALA A N 1
ATOM 1253 C CA . ALA A 1 165 ? 11.795 7.793 33.027 1.00 37.28 165 ALA A CA 1
ATOM 1254 C C . ALA A 1 165 ? 13.279 7.624 32.668 1.00 37.28 165 ALA A C 1
ATOM 1256 O O . ALA A 1 165 ? 13.587 6.754 31.817 1.00 37.28 165 ALA A O 1
#

Nearest PDB structures (foldseek):
  5o3x-assembly1_A  TM=2.041E-01  e=2.691E+00  Gypsophila vaccaria
  2l1c-assembly1_A  TM=2.952E-01  e=6.996E+00  Homo sapiens
  8snb-assembly1_4A  TM=1.935E-01  e=6.634E+00  Strongylocentrotus purpuratus

Secondary structure (DSSP, 8-state):
-EEEEETTEEEEE-TTTTT---EEE--TTS-S----PEEEEEPTTT-PEEEEEEETTEEEEEETTTTT---EEESSPPPEEEEEPTTTSS-EEEEEE-TTS-EEEEETTTTT---EESSEEES---TTT--S-EEEEEETTTEEEEEE-STT---EEE-------

Radius of gyration: 24.3 Å; Cα contacts (8 Å, |Δi|>4): 290; chains: 1; bounding box: 48×41×75 Å